Protein AF-A0A9E0EAC9-F1 (afdb_monomer_lite)

Structure (mmCIF, N/CA/C/O backbone):
data_AF-A0A9E0EAC9-F1
#
_entry.id   AF-A0A9E0EAC9-F1
#
loop_
_atom_site.group_PDB
_atom_site.id
_atom_site.type_symbol
_atom_site.label_atom_id
_atom_site.label_alt_id
_atom_site.label_comp_id
_atom_site.label_asym_id
_atom_site.label_entity_id
_atom_site.label_seq_id
_atom_site.pdbx_PDB_ins_code
_atom_site.Cartn_x
_atom_site.Cartn_y
_atom_site.Cartn_z
_atom_site.occupancy
_atom_site.B_iso_or_equiv
_atom_site.auth_seq_id
_atom_site.auth_comp_id
_atom_site.auth_asym_id
_atom_site.auth_atom_id
_atom_site.pdbx_PDB_model_num
ATOM 1 N N . MET A 1 1 ? 25.810 14.966 -40.348 1.00 66.88 1 MET A N 1
ATOM 2 C CA . MET A 1 1 ? 26.429 13.640 -40.137 1.00 66.88 1 MET A CA 1
ATOM 3 C C . MET A 1 1 ? 25.868 12.689 -41.187 1.00 66.88 1 MET A C 1
ATOM 5 O O . MET A 1 1 ? 24.714 12.304 -41.067 1.00 66.88 1 MET A O 1
ATOM 9 N N . THR A 1 2 ? 26.631 12.385 -42.243 1.00 82.94 2 THR A N 1
ATOM 10 C CA . THR A 1 2 ? 26.163 11.632 -43.428 1.00 82.94 2 THR A CA 1
ATOM 11 C C . THR A 1 2 ? 25.702 10.213 -43.086 1.00 82.94 2 THR A C 1
ATOM 13 O O . THR A 1 2 ? 24.599 9.832 -43.461 1.00 82.94 2 THR A O 1
ATOM 16 N N . PHE A 1 3 ? 26.477 9.491 -42.273 1.00 86.88 3 PHE A N 1
ATOM 17 C CA . PHE A 1 3 ? 26.151 8.138 -41.813 1.00 86.88 3 PHE A CA 1
ATOM 18 C C . PHE A 1 3 ? 24.837 8.072 -41.009 1.00 86.88 3 PHE A C 1
ATOM 20 O O . PHE A 1 3 ? 23.915 7.359 -41.386 1.00 86.88 3 PHE A O 1
ATOM 27 N N . VAL A 1 4 ? 24.689 8.893 -39.961 1.00 85.25 4 VAL A N 1
ATOM 28 C CA . VAL A 1 4 ? 23.472 8.922 -39.118 1.00 85.25 4 VAL A CA 1
ATOM 29 C C . VAL A 1 4 ? 22.217 9.286 -39.917 1.00 85.25 4 VAL A C 1
ATOM 31 O O . VAL A 1 4 ? 21.141 8.757 -39.655 1.00 85.25 4 VAL A O 1
ATOM 34 N N . ASN A 1 5 ? 22.338 10.170 -40.911 1.00 87.38 5 ASN A N 1
ATOM 35 C CA . ASN A 1 5 ? 21.212 10.522 -41.775 1.00 87.38 5 ASN A CA 1
ATOM 36 C C . ASN A 1 5 ? 20.795 9.352 -42.679 1.00 87.38 5 ASN A C 1
ATOM 38 O O . ASN A 1 5 ? 19.598 9.139 -42.848 1.00 87.38 5 ASN A O 1
ATOM 42 N N . LYS A 1 6 ? 21.757 8.585 -43.213 1.00 88.19 6 LYS A N 1
ATOM 43 C CA . LYS A 1 6 ? 21.485 7.363 -43.983 1.00 88.19 6 LYS A CA 1
ATOM 44 C C . LYS A 1 6 ? 20.800 6.306 -43.108 1.00 88.19 6 LYS A C 1
ATOM 46 O O . LYS A 1 6 ? 19.735 5.830 -43.479 1.00 88.19 6 LYS A O 1
ATOM 51 N N . VAL A 1 7 ? 21.314 6.041 -41.902 1.00 87.12 7 VAL A N 1
ATOM 52 C CA . VAL A 1 7 ? 20.694 5.096 -40.946 1.00 87.12 7 VAL A CA 1
ATOM 53 C C . VAL A 1 7 ? 19.252 5.494 -40.612 1.00 87.12 7 VAL A C 1
ATOM 55 O O . VAL A 1 7 ? 18.341 4.675 -40.710 1.00 87.12 7 VAL A O 1
ATOM 58 N N . ARG A 1 8 ? 19.015 6.772 -40.287 1.00 84.31 8 ARG A N 1
ATOM 59 C CA . ARG A 1 8 ? 17.667 7.282 -39.982 1.00 84.31 8 ARG A CA 1
ATOM 60 C C . ARG A 1 8 ? 16.711 7.198 -41.168 1.00 84.31 8 ARG A C 1
ATOM 62 O O . ARG A 1 8 ? 15.533 6.924 -40.966 1.00 84.31 8 ARG A O 1
ATOM 69 N N . PHE A 1 9 ? 17.195 7.446 -42.385 1.00 87.81 9 PHE A N 1
ATOM 70 C CA . PHE A 1 9 ? 16.384 7.320 -43.594 1.00 87.81 9 PHE A CA 1
ATOM 71 C C . PHE A 1 9 ? 15.947 5.868 -43.813 1.00 87.81 9 PHE A C 1
ATOM 73 O O . PHE A 1 9 ? 14.764 5.619 -44.021 1.00 87.81 9 PHE A O 1
ATOM 80 N N . LYS A 1 10 ? 16.865 4.910 -43.668 1.00 87.44 10 LYS A N 1
ATOM 81 C CA . LYS A 1 10 ? 16.566 3.479 -43.810 1.00 87.44 10 LYS A CA 1
ATOM 82 C C . LYS A 1 10 ? 15.574 2.983 -42.757 1.00 87.44 10 LYS A C 1
ATOM 84 O O . LYS A 1 10 ? 14.577 2.351 -43.089 1.00 87.44 10 LYS A O 1
ATOM 89 N N . MET A 1 11 ? 15.757 3.378 -41.499 1.00 83.56 11 MET A N 1
ATOM 90 C CA . MET A 1 11 ? 14.816 3.024 -40.428 1.00 83.56 11 MET A CA 1
ATOM 91 C C . MET A 1 11 ? 13.436 3.677 -40.594 1.00 83.56 11 MET A C 1
ATOM 93 O O . MET A 1 11 ? 12.415 3.032 -40.376 1.00 83.56 11 MET A O 1
ATOM 97 N N . GLY A 1 12 ? 13.387 4.964 -40.953 1.00 82.31 12 GLY A N 1
ATOM 98 C CA . GLY A 1 12 ? 12.140 5.735 -40.975 1.00 82.31 12 GLY A CA 1
ATOM 99 C C . GLY A 1 12 ? 11.349 5.662 -42.284 1.00 82.31 12 GLY A C 1
ATOM 100 O O . GLY A 1 12 ? 10.130 5.811 -42.259 1.00 82.31 12 GLY A O 1
ATOM 101 N N . VAL A 1 13 ? 12.025 5.473 -43.422 1.00 85.25 13 VAL A N 1
ATOM 102 C CA . VAL A 1 13 ? 11.416 5.483 -44.766 1.00 85.25 13 VAL A CA 1
ATOM 103 C C . VAL A 1 13 ? 11.392 4.088 -45.383 1.00 85.25 13 VAL A C 1
ATOM 105 O O . VAL A 1 13 ? 10.363 3.699 -45.931 1.00 85.25 13 VAL A O 1
ATOM 108 N N . GLU A 1 14 ? 12.490 3.334 -45.291 1.00 84.62 14 GLU A N 1
ATOM 109 C CA . GLU A 1 14 ? 12.579 1.972 -45.851 1.00 84.62 14 GLU A CA 1
ATOM 110 C C . GLU A 1 14 ? 12.001 0.918 -44.887 1.00 84.62 14 GLU A C 1
ATOM 112 O O . GLU A 1 14 ? 11.550 -0.140 -45.323 1.00 84.62 14 GLU A O 1
ATOM 117 N N . GLY A 1 15 ? 11.899 1.248 -43.593 1.00 80.31 15 GLY A N 1
ATOM 118 C CA . GLY A 1 15 ? 11.349 0.368 -42.559 1.00 80.31 15 GLY A CA 1
ATOM 119 C C . GLY A 1 15 ? 12.317 -0.735 -42.129 1.00 80.31 15 GLY A C 1
ATOM 120 O O . GLY A 1 15 ? 11.892 -1.738 -41.550 1.00 80.31 15 GLY A O 1
ATOM 121 N N . ASP A 1 16 ? 13.606 -0.566 -42.421 1.00 83.88 16 ASP A N 1
ATOM 122 C CA . ASP A 1 16 ? 14.627 -1.547 -42.091 1.00 83.88 16 ASP A CA 1
ATOM 123 C C . ASP A 1 16 ? 14.827 -1.665 -40.583 1.00 83.88 16 ASP A C 1
ATOM 125 O O . ASP A 1 16 ? 14.812 -0.685 -39.832 1.00 83.88 16 ASP A O 1
ATOM 129 N N . ASN A 1 17 ? 15.096 -2.891 -40.135 1.00 82.06 17 ASN A N 1
ATOM 130 C CA . ASN A 1 17 ? 15.556 -3.117 -38.773 1.00 82.06 17 ASN A CA 1
ATOM 131 C C . ASN A 1 17 ? 16.882 -2.369 -38.552 1.00 82.06 17 ASN A C 1
ATOM 133 O O . ASN A 1 17 ? 17.736 -2.363 -39.438 1.00 82.06 17 ASN A O 1
ATOM 137 N N . VAL A 1 18 ? 17.084 -1.803 -37.359 1.00 83.19 18 VAL A N 1
ATOM 138 C CA . VAL A 1 18 ? 18.270 -1.011 -36.990 1.00 83.19 18 VAL A CA 1
ATOM 139 C C . VAL A 1 18 ? 19.578 -1.677 -37.420 1.00 83.19 18 VAL A C 1
ATOM 141 O O . VAL A 1 18 ? 20.435 -1.041 -38.027 1.00 83.19 18 VAL A O 1
ATOM 144 N N . ARG A 1 19 ? 19.711 -2.993 -37.215 1.00 84.19 19 ARG A N 1
ATOM 145 C CA . ARG A 1 19 ? 20.914 -3.738 -37.618 1.00 84.19 19 ARG A CA 1
ATOM 146 C C . ARG A 1 19 ? 21.159 -3.703 -39.132 1.00 84.19 19 ARG A C 1
ATOM 148 O O . ARG A 1 19 ? 22.307 -3.607 -39.566 1.00 84.19 19 ARG A O 1
ATOM 155 N N . ILE A 1 20 ? 20.093 -3.806 -39.922 1.00 85.81 20 ILE A N 1
ATOM 156 C CA . ILE A 1 20 ? 20.132 -3.789 -41.390 1.00 85.81 20 ILE A CA 1
ATOM 157 C C . ILE A 1 20 ? 20.447 -2.368 -41.860 1.00 85.81 20 ILE A C 1
ATOM 159 O O . ILE A 1 20 ? 21.443 -2.169 -42.552 1.00 85.81 20 ILE A O 1
ATOM 163 N N . ALA A 1 21 ? 19.700 -1.381 -41.362 1.00 88.38 21 ALA A N 1
ATOM 164 C CA . ALA A 1 21 ? 19.887 0.033 -41.675 1.00 88.38 21 ALA A CA 1
ATOM 165 C C . ALA A 1 21 ? 21.322 0.521 -41.404 1.00 88.38 21 ALA A C 1
ATOM 167 O O . ALA A 1 21 ? 21.916 1.216 -42.227 1.00 88.38 21 ALA A O 1
ATOM 168 N N . VAL A 1 22 ? 21.899 0.130 -40.264 1.00 87.75 22 VAL A N 1
ATOM 169 C CA . VAL A 1 22 ? 23.271 0.476 -39.860 1.00 87.75 22 VAL A CA 1
ATOM 170 C C . VAL A 1 22 ? 24.304 -0.186 -40.766 1.00 87.75 22 VAL A C 1
ATOM 172 O O . VAL A 1 22 ? 25.235 0.474 -41.225 1.00 87.75 22 VAL A O 1
ATOM 175 N N . THR A 1 23 ? 24.121 -1.472 -41.071 1.00 88.50 23 THR A N 1
ATOM 176 C CA . THR A 1 23 ? 25.058 -2.234 -41.909 1.00 88.50 23 THR A CA 1
ATOM 177 C C . THR A 1 23 ? 25.071 -1.724 -43.349 1.00 88.50 23 THR A C 1
ATOM 179 O O . THR A 1 23 ? 26.141 -1.598 -43.944 1.00 88.50 23 THR A O 1
ATOM 182 N N . GLU A 1 24 ? 23.905 -1.415 -43.914 1.00 89.94 24 GLU A N 1
ATOM 183 C CA . GLU A 1 24 ? 23.800 -0.880 -45.272 1.00 89.94 24 GLU A CA 1
ATOM 184 C C . GLU A 1 24 ? 24.339 0.543 -45.370 1.00 89.94 24 GLU A C 1
ATOM 186 O O . GLU A 1 24 ? 25.149 0.823 -46.249 1.00 89.94 24 GLU A O 1
ATOM 191 N N . ALA A 1 25 ? 23.977 1.419 -44.428 1.00 91.12 25 ALA A N 1
ATOM 192 C CA . ALA A 1 25 ? 24.516 2.775 -44.386 1.00 91.12 25 ALA A CA 1
ATOM 193 C C . ALA A 1 25 ? 26.046 2.788 -44.227 1.00 91.12 25 ALA A C 1
ATOM 195 O O . ALA A 1 25 ? 26.708 3.662 -44.782 1.00 91.12 25 ALA A O 1
ATOM 196 N N . MET A 1 26 ? 26.616 1.822 -43.498 1.00 89.50 26 MET A N 1
ATOM 197 C CA . MET A 1 26 ? 28.066 1.633 -43.404 1.00 89.50 26 MET A CA 1
ATOM 198 C C . MET A 1 26 ? 28.687 1.228 -44.738 1.00 89.50 26 MET A C 1
ATOM 200 O O . MET A 1 26 ? 29.679 1.831 -45.135 1.00 89.50 26 MET A O 1
ATOM 204 N N . ASN A 1 27 ? 28.116 0.237 -45.431 1.00 90.25 27 ASN A N 1
ATOM 205 C CA . ASN A 1 27 ? 28.622 -0.196 -46.736 1.00 90.25 27 ASN A CA 1
ATOM 206 C C . ASN A 1 27 ? 28.566 0.957 -47.752 1.00 90.25 27 ASN A C 1
ATOM 208 O O . ASN A 1 27 ? 29.559 1.221 -48.416 1.00 90.25 27 ASN A O 1
ATOM 212 N N . GLU A 1 28 ? 27.459 1.705 -47.796 1.00 90.62 28 GLU A N 1
ATOM 213 C CA . GLU A 1 28 ? 27.342 2.888 -48.655 1.00 90.62 28 GLU A CA 1
ATOM 214 C C . GLU A 1 28 ? 28.373 3.967 -48.309 1.00 90.62 28 GLU A C 1
ATOM 216 O O . GLU A 1 28 ? 28.923 4.600 -49.202 1.00 90.62 28 GLU A O 1
ATOM 221 N N . CYS A 1 29 ? 28.652 4.200 -47.023 1.00 91.06 29 CYS A N 1
ATOM 222 C CA . CYS A 1 29 ? 29.686 5.154 -46.627 1.00 91.06 29 CYS A CA 1
ATOM 223 C C . CYS A 1 29 ? 31.088 4.691 -47.037 1.00 91.06 29 CYS A C 1
ATOM 225 O O . CYS A 1 29 ? 31.884 5.528 -47.449 1.00 91.06 29 CYS A O 1
ATOM 227 N N . ILE A 1 30 ? 31.381 3.390 -46.971 1.00 89.12 30 ILE A N 1
ATOM 228 C CA . ILE A 1 30 ? 32.651 2.835 -47.455 1.00 89.12 30 ILE A CA 1
ATOM 229 C C . ILE A 1 30 ? 32.760 3.002 -48.978 1.00 89.12 30 ILE A C 1
ATOM 231 O O . ILE A 1 30 ? 33.784 3.474 -49.467 1.00 89.12 30 ILE A O 1
ATOM 235 N N . ASP A 1 31 ? 31.689 2.694 -49.714 1.00 91.00 31 ASP A N 1
ATOM 236 C CA . ASP A 1 31 ? 31.633 2.834 -51.174 1.00 91.00 31 ASP A CA 1
ATOM 237 C C . ASP A 1 31 ? 31.749 4.305 -51.630 1.00 91.00 31 ASP A C 1
ATOM 239 O O . ASP A 1 31 ? 32.284 4.591 -52.702 1.00 91.00 31 ASP A O 1
ATOM 243 N N . GLU A 1 32 ? 31.275 5.249 -50.810 1.00 91.44 32 GLU A N 1
ATOM 244 C CA . GLU A 1 32 ? 31.378 6.700 -51.026 1.00 91.44 32 GLU A CA 1
ATOM 245 C C . GLU A 1 32 ? 32.713 7.311 -50.538 1.00 91.44 32 GLU A C 1
ATOM 247 O O . GLU A 1 32 ? 32.870 8.533 -50.589 1.00 91.44 32 GLU A O 1
ATOM 252 N N . ASP A 1 33 ? 33.674 6.496 -50.085 1.00 88.69 33 ASP A N 1
ATOM 253 C CA . ASP A 1 33 ? 34.976 6.922 -49.537 1.00 88.69 33 ASP A CA 1
ATOM 254 C C . ASP A 1 33 ? 34.855 7.801 -48.266 1.00 88.69 33 ASP A C 1
ATOM 256 O O . ASP A 1 33 ? 35.624 8.732 -48.015 1.00 88.69 33 ASP A O 1
ATOM 260 N N . ILE A 1 34 ? 33.850 7.517 -47.428 1.00 87.00 34 ILE A N 1
ATOM 261 C CA . ILE A 1 34 ? 33.547 8.231 -46.181 1.00 87.00 34 ILE A CA 1
ATOM 262 C C . ILE A 1 34 ? 33.888 7.346 -44.979 1.00 87.00 34 ILE A C 1
ATOM 264 O O . ILE A 1 34 ? 33.192 6.374 -44.692 1.00 87.00 34 ILE A O 1
ATOM 268 N N . LEU A 1 35 ? 34.896 7.753 -44.196 1.00 85.00 35 LEU A N 1
ATOM 269 C CA . LEU A 1 35 ? 35.297 7.082 -42.944 1.00 85.00 35 LEU A CA 1
ATOM 270 C C . LEU A 1 35 ? 35.637 5.586 -43.128 1.00 85.00 35 LEU A C 1
ATOM 272 O O . LEU A 1 35 ? 35.412 4.788 -42.218 1.00 85.00 35 LEU A O 1
ATOM 276 N N . VAL A 1 36 ? 36.201 5.224 -44.285 1.00 86.81 36 VAL A N 1
ATOM 277 C CA . VAL A 1 36 ? 36.540 3.841 -44.670 1.00 86.81 36 VAL A CA 1
ATOM 278 C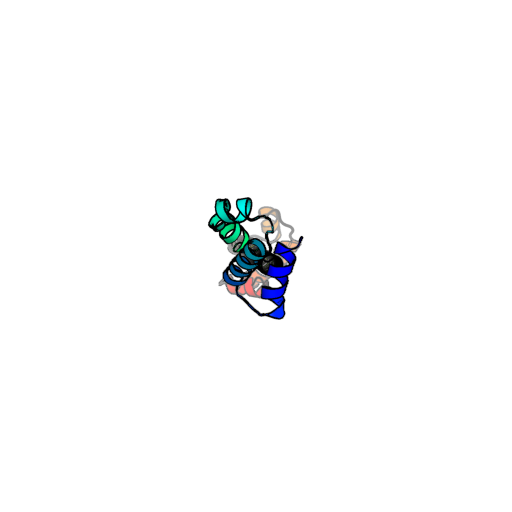 C . VAL A 1 36 ? 37.362 3.139 -43.586 1.00 86.81 36 VAL A C 1
ATOM 280 O O . VAL A 1 36 ? 36.896 2.158 -43.010 1.00 86.81 36 VAL A O 1
ATOM 283 N N . ASP A 1 37 ? 38.515 3.706 -43.215 1.00 88.38 37 ASP A N 1
ATOM 284 C CA . ASP A 1 37 ? 39.419 3.120 -42.212 1.00 88.38 37 ASP A CA 1
ATOM 285 C C . ASP A 1 37 ? 38.733 2.876 -40.855 1.00 88.38 37 ASP A C 1
ATOM 287 O O . ASP A 1 37 ? 39.025 1.903 -40.159 1.00 88.38 37 ASP A O 1
ATOM 291 N N . PHE A 1 38 ? 37.803 3.757 -40.471 1.00 87.50 38 PHE A N 1
ATOM 292 C CA . PHE A 1 38 ? 37.067 3.652 -39.212 1.00 87.50 38 PHE A CA 1
ATOM 293 C C . PHE A 1 38 ? 36.046 2.513 -39.261 1.00 87.50 38 PHE A C 1
ATOM 295 O O . PHE A 1 38 ? 35.991 1.698 -38.341 1.00 87.50 38 PHE A O 1
ATOM 302 N N . PHE A 1 39 ? 35.254 2.423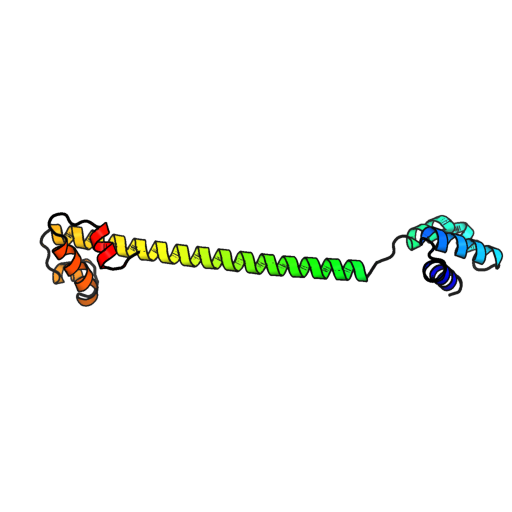 -40.332 1.00 87.06 39 PHE A N 1
ATOM 303 C CA . PHE A 1 39 ? 34.234 1.382 -40.455 1.00 87.06 39 PHE A CA 1
ATOM 304 C C . PHE A 1 39 ? 34.822 -0.004 -40.717 1.00 87.06 39 PHE A C 1
ATOM 306 O O . PHE A 1 39 ? 34.242 -0.988 -40.266 1.00 87.06 39 PHE A O 1
ATOM 313 N N . GLU A 1 40 ? 35.970 -0.101 -41.387 1.00 85.75 40 GLU A N 1
ATOM 314 C CA . GLU A 1 40 ? 36.669 -1.376 -41.563 1.00 85.75 40 GLU A CA 1
ATOM 315 C C . GLU A 1 40 ? 37.207 -1.930 -40.237 1.00 85.75 40 GLU A C 1
ATOM 317 O O . GLU A 1 40 ? 37.138 -3.137 -40.004 1.00 85.75 40 GLU A O 1
ATOM 322 N N . GLN A 1 41 ? 37.693 -1.060 -39.346 1.00 88.06 41 GLN A N 1
ATOM 323 C CA . GLN A 1 41 ? 38.252 -1.462 -38.051 1.00 88.06 41 GLN A CA 1
ATOM 324 C C . GLN A 1 41 ? 37.183 -1.665 -36.967 1.00 88.06 41 GLN A C 1
ATOM 326 O O . GLN A 1 41 ? 37.309 -2.578 -36.155 1.00 88.06 41 GLN A O 1
ATOM 331 N N . HIS A 1 42 ? 36.122 -0.852 -36.964 1.00 86.56 42 HIS A N 1
ATOM 332 C CA . HIS A 1 42 ? 35.113 -0.808 -35.893 1.00 86.56 42 HIS A CA 1
ATOM 333 C C . HIS A 1 42 ? 33.730 -1.319 -36.324 1.00 86.56 42 HIS A C 1
ATOM 335 O O . HIS A 1 42 ? 32.711 -0.966 -35.730 1.00 86.56 42 HIS A O 1
ATOM 341 N N . ARG A 1 43 ? 33.669 -2.170 -37.356 1.00 83.31 43 ARG A N 1
ATOM 342 C CA . ARG A 1 43 ? 32.416 -2.665 -37.950 1.00 83.31 43 ARG A CA 1
ATOM 343 C C . ARG A 1 43 ? 31.440 -3.251 -36.929 1.00 83.31 43 ARG A C 1
ATOM 345 O O . ARG A 1 43 ? 30.258 -2.919 -36.941 1.00 83.31 43 ARG A O 1
ATOM 352 N N . GLU A 1 44 ? 31.924 -4.161 -36.090 1.00 81.69 44 GLU A N 1
ATOM 353 C CA . GLU A 1 44 ? 31.081 -4.878 -35.128 1.00 81.69 44 GLU A CA 1
ATOM 354 C C . GLU A 1 44 ? 30.634 -3.971 -33.980 1.00 81.69 44 GLU A C 1
ATOM 356 O O . GLU A 1 44 ? 29.459 -3.983 -33.624 1.00 81.69 44 GLU A O 1
ATOM 361 N N . GLU A 1 45 ? 31.540 -3.130 -33.479 1.00 82.12 45 GLU A N 1
ATOM 362 C CA . GLU A 1 45 ? 31.279 -2.181 -32.395 1.00 82.12 45 GLU A CA 1
ATOM 363 C C . GLU A 1 45 ? 30.209 -1.161 -32.794 1.00 82.12 45 GLU A C 1
ATOM 365 O O . GLU A 1 45 ? 29.263 -0.943 -32.044 1.00 82.12 45 GLU A O 1
ATOM 370 N N . VAL A 1 46 ? 30.295 -0.594 -34.006 1.00 82.38 46 VAL A N 1
ATOM 371 C CA . VAL A 1 46 ? 29.295 0.357 -34.521 1.00 82.38 46 VAL A CA 1
ATOM 372 C C . VAL A 1 46 ? 27.917 -0.297 -34.621 1.00 82.38 46 VAL A C 1
ATOM 374 O O . VAL A 1 46 ? 26.924 0.316 -34.234 1.00 82.38 46 VAL A O 1
ATOM 377 N N . VAL A 1 47 ? 27.830 -1.540 -35.101 1.00 82.06 47 VAL A N 1
ATOM 378 C CA . VAL A 1 47 ? 26.553 -2.268 -35.168 1.00 82.06 47 VAL A CA 1
ATOM 379 C C . VAL A 1 47 ? 26.018 -2.561 -33.768 1.00 82.06 47 VAL A C 1
ATOM 381 O O . VAL A 1 47 ? 24.826 -2.389 -33.538 1.00 82.06 47 VAL A O 1
ATOM 384 N N . GLU A 1 48 ? 26.875 -2.973 -32.835 1.00 79.44 48 GLU A N 1
ATOM 385 C CA . GLU A 1 48 ? 26.489 -3.289 -31.460 1.00 79.44 48 GLU A CA 1
ATOM 386 C C . GLU A 1 48 ? 25.980 -2.059 -30.700 1.00 79.44 48 GLU A C 1
ATOM 388 O O . GLU A 1 48 ? 24.908 -2.108 -30.105 1.00 79.44 48 GLU A O 1
ATOM 393 N N . VAL A 1 49 ? 26.676 -0.923 -30.756 1.00 76.50 49 VAL A N 1
ATOM 394 C CA . VAL A 1 49 ? 26.196 0.292 -30.075 1.00 76.50 49 VAL A CA 1
ATOM 395 C C . VAL A 1 49 ? 24.928 0.854 -30.710 1.00 76.50 49 VAL A C 1
ATOM 397 O O . VAL A 1 49 ? 24.161 1.528 -30.033 1.00 76.50 49 VAL A O 1
ATOM 400 N N . SER A 1 50 ? 24.693 0.569 -31.995 1.00 72.00 50 SER A N 1
ATOM 401 C CA . SER A 1 50 ? 23.512 1.060 -32.708 1.00 72.00 50 SER A CA 1
ATOM 402 C C . SER A 1 50 ? 22.264 0.214 -32.461 1.00 72.00 50 SER A C 1
ATOM 404 O O . SER A 1 50 ? 21.173 0.711 -32.678 1.00 72.00 50 SER A O 1
ATOM 406 N N . ILE A 1 51 ? 22.382 -1.053 -32.041 1.00 71.56 51 ILE A N 1
ATOM 407 C CA . ILE A 1 51 ? 21.206 -1.902 -31.749 1.00 71.56 51 ILE A CA 1
ATOM 408 C C . ILE A 1 51 ? 20.609 -1.651 -30.361 1.00 71.56 51 ILE A C 1
ATOM 410 O O . ILE A 1 51 ? 19.457 -2.013 -30.127 1.00 71.56 51 ILE A O 1
ATOM 414 N N . TYR A 1 52 ? 21.372 -1.056 -29.443 1.00 66.25 52 TYR A N 1
ATOM 415 C CA . TYR A 1 52 ? 20.881 -0.658 -28.126 1.00 66.25 52 TYR A CA 1
ATOM 416 C C . TYR A 1 52 ? 20.315 0.761 -28.195 1.00 66.25 52 TYR A C 1
ATOM 418 O O . TYR A 1 52 ? 20.902 1.707 -27.673 1.00 66.25 52 TYR A O 1
ATOM 426 N N . ASP A 1 53 ? 19.167 0.909 -28.851 1.00 63.41 53 ASP A N 1
ATOM 427 C CA . ASP A 1 53 ? 18.425 2.163 -28.806 1.00 63.41 53 ASP A CA 1
ATOM 428 C C . ASP A 1 53 ? 17.743 2.317 -27.440 1.00 63.41 53 ASP A C 1
ATOM 430 O O . ASP A 1 53 ? 17.042 1.429 -26.950 1.00 63.41 53 ASP A O 1
ATOM 434 N N . TYR A 1 54 ? 17.955 3.473 -26.814 1.00 62.81 54 TYR A N 1
ATOM 435 C CA . TYR A 1 54 ? 17.146 3.922 -25.689 1.00 62.81 54 TYR A CA 1
ATOM 436 C C . TYR A 1 54 ? 15.783 4.361 -26.234 1.00 62.81 54 TYR A C 1
ATOM 438 O O . TYR A 1 54 ? 15.653 5.461 -26.778 1.00 62.81 54 TYR A O 1
ATOM 446 N N . ASP A 1 55 ? 14.772 3.501 -26.108 1.00 72.50 55 ASP A N 1
ATOM 447 C CA . ASP A 1 55 ? 13.387 3.863 -26.403 1.00 72.50 55 ASP A CA 1
ATOM 448 C C . ASP A 1 55 ? 12.830 4.709 -25.247 1.00 72.50 55 ASP A C 1
ATOM 450 O O . ASP A 1 55 ? 12.343 4.212 -24.228 1.00 72.50 55 ASP A O 1
ATOM 454 N N . GLU A 1 56 ? 12.954 6.030 -25.393 1.00 72.88 56 GLU A N 1
ATOM 455 C CA . GLU A 1 56 ? 12.470 6.987 -24.399 1.00 72.88 56 GLU A CA 1
ATOM 456 C C . GLU A 1 56 ? 10.958 6.850 -24.151 1.00 72.88 56 GLU A C 1
ATOM 458 O O . GLU A 1 56 ? 10.506 7.070 -23.023 1.00 72.88 56 GLU A O 1
ATOM 463 N N . GLU A 1 57 ? 10.166 6.488 -25.168 1.00 75.50 57 GLU A N 1
ATOM 464 C CA . GLU A 1 57 ? 8.719 6.323 -25.011 1.00 75.50 57 GLU A CA 1
ATOM 465 C C . GLU A 1 57 ? 8.390 5.080 -24.190 1.00 75.50 57 GLU A C 1
ATOM 467 O O . GLU A 1 57 ? 7.547 5.152 -23.292 1.00 75.50 57 GLU A O 1
ATOM 472 N N . GLU A 1 58 ? 9.079 3.965 -24.439 1.00 78.19 58 GLU A N 1
ATOM 473 C CA . GLU A 1 58 ? 8.926 2.751 -23.642 1.00 78.19 58 GLU A CA 1
ATOM 474 C C . GLU A 1 58 ? 9.332 2.986 -22.184 1.00 78.19 58 GLU A C 1
ATOM 476 O O . GLU A 1 58 ? 8.564 2.661 -21.276 1.00 78.19 58 GLU A O 1
ATOM 481 N N . VAL A 1 59 ? 10.478 3.629 -21.944 1.00 80.81 59 VAL A N 1
ATOM 482 C CA . VAL A 1 59 ? 10.932 3.954 -20.583 1.00 80.81 59 VAL A CA 1
ATOM 483 C C . VAL A 1 59 ? 9.938 4.877 -19.877 1.00 80.81 59 VAL A C 1
ATOM 485 O O . VAL A 1 59 ? 9.595 4.649 -18.716 1.00 80.81 59 VAL A O 1
ATOM 488 N N . ARG A 1 60 ? 9.417 5.897 -20.570 1.00 80.94 60 ARG A N 1
ATOM 489 C CA . ARG A 1 60 ? 8.406 6.804 -20.007 1.00 80.94 60 ARG A CA 1
ATOM 490 C C . ARG A 1 60 ? 7.099 6.075 -19.695 1.00 80.94 60 ARG A C 1
ATOM 492 O O . ARG A 1 60 ? 6.483 6.371 -18.672 1.00 80.94 60 ARG A O 1
ATOM 499 N N . ARG A 1 61 ? 6.675 5.141 -20.553 1.00 88.62 61 ARG A N 1
ATOM 500 C CA . ARG A 1 61 ? 5.472 4.326 -20.339 1.00 88.62 61 ARG A CA 1
ATOM 501 C C . ARG A 1 61 ? 5.627 3.442 -19.107 1.00 88.62 61 ARG A C 1
ATOM 503 O O . ARG A 1 61 ? 4.769 3.497 -18.233 1.00 88.62 61 ARG A O 1
ATOM 510 N N . VAL A 1 62 ? 6.725 2.691 -19.017 1.00 87.94 62 VAL A N 1
ATOM 511 C CA . VAL A 1 62 ? 7.011 1.811 -17.872 1.00 87.94 62 VAL A CA 1
ATOM 512 C C . VAL A 1 62 ? 7.049 2.617 -16.577 1.00 87.94 62 VAL A C 1
ATOM 514 O O . VAL A 1 62 ? 6.371 2.262 -15.620 1.00 87.94 62 VAL A O 1
ATOM 517 N N . LEU A 1 63 ? 7.740 3.761 -16.568 1.00 88.19 63 LEU A N 1
ATOM 518 C CA . LEU A 1 63 ? 7.820 4.614 -15.382 1.00 88.19 63 LEU A CA 1
ATOM 519 C C . LEU A 1 63 ? 6.443 5.149 -14.946 1.00 88.19 63 LEU A C 1
ATOM 521 O O . LEU A 1 63 ? 6.156 5.241 -13.753 1.00 88.19 63 LEU A O 1
ATOM 525 N N . ALA A 1 64 ? 5.577 5.503 -15.901 1.00 90.12 64 ALA A N 1
ATOM 526 C CA . ALA A 1 64 ? 4.219 5.953 -15.604 1.00 90.12 64 ALA A CA 1
ATOM 527 C C . ALA A 1 64 ? 3.335 4.821 -15.052 1.00 90.12 64 ALA A C 1
ATOM 529 O O . ALA A 1 64 ? 2.553 5.051 -14.127 1.00 90.12 64 ALA A O 1
ATOM 530 N N . GLU A 1 65 ? 3.462 3.611 -15.600 1.00 89.50 65 GLU A N 1
ATOM 531 C CA . GLU A 1 65 ? 2.754 2.419 -15.124 1.00 89.50 65 GLU A CA 1
ATOM 532 C C . GLU A 1 65 ? 3.196 2.028 -13.709 1.00 89.50 65 GLU A C 1
ATOM 534 O O . GLU A 1 65 ? 2.345 1.826 -12.841 1.00 89.50 65 GLU A O 1
ATOM 539 N N . GLU A 1 66 ? 4.505 1.999 -13.448 1.00 88.38 66 GLU A N 1
ATOM 540 C CA . GLU A 1 66 ? 5.065 1.717 -12.123 1.00 88.38 66 GLU A CA 1
ATOM 541 C C . GLU A 1 66 ? 4.588 2.736 -11.085 1.00 88.38 66 GLU A C 1
ATOM 543 O O . GLU A 1 66 ? 4.098 2.350 -10.023 1.00 88.38 66 GLU A O 1
ATOM 548 N N . TYR A 1 67 ? 4.634 4.032 -11.413 1.00 87.56 67 TYR A N 1
ATOM 549 C CA . TYR A 1 67 ? 4.145 5.082 -10.519 1.00 87.56 67 TYR A CA 1
ATOM 550 C C . TYR A 1 67 ? 2.649 4.925 -10.210 1.00 87.56 67 TYR A C 1
ATOM 552 O O . TYR A 1 67 ? 2.224 5.041 -9.059 1.00 87.56 67 TYR A O 1
ATOM 560 N N . ALA A 1 68 ? 1.829 4.622 -11.221 1.00 89.00 68 ALA A N 1
ATOM 561 C CA . ALA A 1 68 ? 0.401 4.388 -11.023 1.00 89.00 68 ALA A CA 1
ATOM 562 C C . ALA A 1 68 ? 0.140 3.165 -10.128 1.00 89.00 68 ALA A C 1
ATOM 564 O O . ALA A 1 68 ? -0.748 3.197 -9.271 1.00 89.00 68 ALA A O 1
ATOM 565 N N . GLN A 1 69 ? 0.921 2.098 -10.304 1.00 87.00 69 GLN A N 1
ATOM 566 C CA . GLN A 1 69 ? 0.826 0.891 -9.494 1.00 87.00 69 GLN A CA 1
ATOM 567 C C . GLN A 1 69 ? 1.247 1.143 -8.042 1.00 87.00 69 GLN A C 1
ATOM 569 O O . GLN A 1 69 ? 0.555 0.693 -7.128 1.00 87.00 69 GLN A O 1
ATOM 574 N N . GLU A 1 70 ? 2.326 1.892 -7.818 1.00 87.94 70 GLU A N 1
ATOM 575 C CA . GLU A 1 70 ? 2.798 2.265 -6.482 1.00 87.94 70 GLU A CA 1
ATOM 576 C C . GLU A 1 70 ? 1.754 3.111 -5.741 1.00 87.94 70 GLU A C 1
ATOM 578 O O . GLU A 1 70 ? 1.398 2.808 -4.602 1.00 87.94 70 GLU A O 1
ATOM 583 N N . VAL A 1 71 ? 1.172 4.111 -6.412 1.00 87.88 71 VAL A N 1
ATOM 584 C CA . VAL A 1 71 ? 0.099 4.944 -5.846 1.00 87.88 71 VAL A CA 1
ATOM 585 C C . VAL A 1 71 ? -1.132 4.099 -5.502 1.00 87.88 71 VAL A C 1
ATOM 587 O O . VAL A 1 71 ? -1.709 4.251 -4.423 1.00 87.88 71 VAL A O 1
ATOM 590 N N . ALA A 1 72 ? -1.528 3.172 -6.379 1.00 85.44 72 ALA A N 1
ATOM 591 C CA . ALA A 1 72 ? -2.647 2.269 -6.118 1.00 85.44 72 ALA A CA 1
ATOM 592 C C . ALA A 1 72 ? -2.380 1.338 -4.922 1.00 85.44 72 ALA A C 1
ATOM 594 O O . ALA A 1 72 ? -3.267 1.141 -4.088 1.00 85.44 72 ALA A O 1
ATOM 595 N N . GLN A 1 73 ? -1.165 0.794 -4.807 1.00 84.75 73 GLN A N 1
ATOM 596 C CA . GLN A 1 73 ? -0.762 -0.036 -3.671 1.00 84.75 73 GLN A CA 1
ATOM 597 C C . GLN A 1 73 ? -0.723 0.760 -2.364 1.00 84.75 73 GLN A C 1
ATOM 599 O O . GLN A 1 73 ? -1.241 0.279 -1.357 1.00 84.75 73 GLN A O 1
ATOM 604 N N . GLY A 1 74 ? -0.182 1.981 -2.384 1.00 85.69 74 GLY A N 1
ATOM 605 C CA . GLY A 1 74 ? -0.144 2.866 -1.221 1.00 85.69 74 GLY A CA 1
ATOM 606 C C . GLY A 1 74 ? -1.543 3.206 -0.706 1.00 85.69 74 GLY A C 1
ATOM 607 O O . GLY A 1 74 ? -1.820 3.050 0.482 1.00 85.69 74 GLY A O 1
ATOM 608 N N . MET A 1 75 ? -2.469 3.565 -1.602 1.00 83.81 75 MET A N 1
ATOM 609 C CA . MET A 1 75 ? -3.867 3.814 -1.225 1.00 83.81 75 MET A CA 1
ATOM 610 C C . MET A 1 75 ? -4.553 2.556 -0.678 1.00 83.81 75 MET A C 1
ATOM 612 O O . MET A 1 75 ? -5.293 2.634 0.303 1.00 83.81 75 MET A O 1
ATOM 616 N N . ALA A 1 76 ? -4.314 1.389 -1.284 1.00 80.75 76 ALA A N 1
ATOM 617 C CA . ALA A 1 76 ? -4.884 0.134 -0.801 1.00 80.75 76 ALA A CA 1
ATOM 618 C C . ALA A 1 76 ? -4.379 -0.217 0.609 1.00 80.75 76 ALA A C 1
ATOM 620 O O . ALA A 1 76 ? -5.178 -0.603 1.463 1.00 80.75 76 ALA A O 1
ATOM 621 N N . GLN A 1 77 ? -3.080 -0.042 0.872 1.00 81.75 77 GLN A N 1
ATOM 622 C CA . GLN A 1 77 ? -2.501 -0.237 2.202 1.00 81.75 77 GLN A CA 1
ATOM 623 C C . GLN A 1 77 ? -3.088 0.737 3.225 1.00 81.75 77 GLN A C 1
ATOM 625 O O . GLN A 1 77 ? -3.491 0.297 4.299 1.00 81.75 77 GLN A O 1
ATOM 630 N N . GLU A 1 78 ? -3.220 2.021 2.885 1.00 84.06 78 GLU A N 1
ATOM 631 C CA . GLU A 1 78 ? -3.777 3.026 3.797 1.00 84.06 78 GLU A CA 1
ATOM 632 C C . GLU A 1 78 ? -5.232 2.709 4.185 1.00 84.06 78 GLU A C 1
ATOM 634 O O . GLU A 1 78 ? -5.614 2.837 5.349 1.00 84.06 78 GLU A O 1
ATOM 639 N N . ILE A 1 79 ? -6.052 2.254 3.230 1.00 84.81 79 ILE A N 1
ATOM 640 C CA . ILE A 1 79 ? -7.440 1.847 3.497 1.00 84.81 79 ILE A CA 1
ATOM 641 C C . ILE A 1 79 ? -7.477 0.641 4.439 1.00 84.81 79 ILE A C 1
ATOM 643 O O . ILE A 1 79 ? -8.264 0.625 5.387 1.00 84.81 79 ILE A O 1
ATOM 647 N N . VAL A 1 80 ? -6.628 -0.362 4.197 1.00 84.88 80 VAL A N 1
ATOM 648 C CA . VAL A 1 80 ? -6.548 -1.558 5.047 1.00 84.88 80 VAL A CA 1
ATOM 649 C C . VAL A 1 80 ? -6.081 -1.195 6.455 1.00 84.88 80 VAL A C 1
ATOM 651 O O . VAL A 1 80 ? -6.667 -1.666 7.428 1.00 84.88 80 VAL A O 1
ATOM 654 N N . GLU A 1 81 ? -5.074 -0.332 6.584 1.00 83.75 81 GLU A N 1
ATOM 655 C CA . GLU A 1 81 ? -4.552 0.107 7.878 1.00 83.75 81 GLU A CA 1
ATOM 656 C C . GLU A 1 81 ? -5.590 0.914 8.666 1.00 83.75 81 GLU A C 1
ATOM 658 O O . GLU A 1 81 ? -5.817 0.636 9.845 1.00 83.75 81 GLU A O 1
ATOM 663 N N . LYS A 1 82 ? -6.288 1.855 8.015 1.00 82.31 82 LYS A N 1
ATOM 664 C CA . LYS A 1 82 ? -7.390 2.602 8.641 1.00 82.31 82 LYS A CA 1
ATOM 665 C C . LYS A 1 82 ? -8.505 1.674 9.107 1.00 82.31 82 LYS A C 1
ATOM 667 O O . LYS A 1 82 ? -8.921 1.769 10.258 1.00 82.31 82 LYS A O 1
ATOM 672 N N . ALA A 1 83 ? -8.939 0.740 8.263 1.00 82.44 83 ALA A N 1
ATOM 673 C CA . ALA A 1 83 ? -9.974 -0.222 8.628 1.00 82.44 83 ALA A CA 1
ATOM 674 C C . ALA A 1 83 ? -9.541 -1.122 9.799 1.00 82.44 83 ALA A C 1
ATOM 676 O O . ALA A 1 83 ? -10.329 -1.370 10.711 1.00 82.44 83 ALA A O 1
ATOM 677 N N . ALA A 1 84 ? -8.286 -1.580 9.811 1.00 82.81 84 ALA A N 1
ATOM 678 C CA . ALA A 1 84 ? -7.741 -2.380 10.903 1.00 82.81 84 ALA A CA 1
ATOM 679 C C . ALA A 1 84 ? -7.662 -1.582 12.213 1.00 82.81 84 ALA A C 1
ATOM 681 O O . ALA A 1 84 ? -8.015 -2.102 13.273 1.00 82.81 84 ALA A O 1
ATOM 682 N N . LYS A 1 85 ? -7.245 -0.314 12.145 1.00 81.94 85 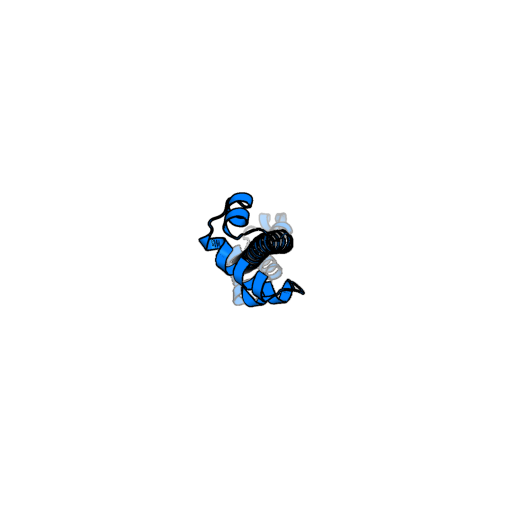LYS A N 1
ATOM 683 C CA . LYS A 1 85 ? -7.171 0.568 13.309 1.00 81.94 85 LYS A CA 1
ATOM 684 C C . LYS A 1 85 ? -8.556 0.861 13.882 1.00 81.94 85 LYS A C 1
ATOM 686 O O . LYS A 1 85 ? -8.757 0.666 15.075 1.00 81.94 85 LYS A O 1
ATOM 691 N N . GLU A 1 86 ? -9.522 1.228 13.042 1.00 80.31 86 GLU A N 1
ATOM 692 C CA . GLU A 1 86 ? -10.908 1.452 13.472 1.00 80.31 86 GLU A CA 1
ATOM 693 C C . GLU A 1 86 ? -11.535 0.189 14.077 1.00 80.31 86 GLU A C 1
ATOM 695 O O . GLU A 1 86 ? -12.220 0.264 15.096 1.00 80.31 86 GLU A O 1
ATOM 700 N N . ALA A 1 87 ? -11.290 -0.984 13.483 1.00 76.94 87 ALA A N 1
ATOM 701 C CA . ALA A 1 87 ? -11.761 -2.253 14.033 1.00 76.94 87 ALA A CA 1
ATOM 702 C C . ALA A 1 87 ? -11.121 -2.555 15.398 1.00 76.94 87 ALA A C 1
ATOM 704 O O . ALA A 1 87 ? -11.809 -3.000 16.315 1.00 76.94 87 ALA A O 1
ATOM 705 N N . SER A 1 88 ? -9.824 -2.276 15.555 1.00 79.81 88 SER A N 1
ATOM 706 C CA . SER A 1 88 ? -9.119 -2.455 16.826 1.00 79.81 88 SER A CA 1
ATOM 707 C C . SER A 1 88 ? -9.619 -1.497 17.908 1.00 79.81 88 SER A C 1
ATOM 709 O O . SER A 1 88 ? -9.782 -1.913 19.053 1.00 79.81 88 SER A O 1
ATOM 711 N N . GLU A 1 89 ? -9.856 -0.229 17.573 1.00 79.62 89 GLU A N 1
ATOM 712 C CA . GLU A 1 89 ? -10.371 0.773 18.513 1.00 79.62 89 GLU A CA 1
ATOM 713 C C . GLU A 1 89 ? -11.790 0.419 18.977 1.00 79.62 89 GLU A C 1
ATOM 715 O O . GLU A 1 89 ? -12.071 0.462 20.176 1.00 79.62 89 GLU A O 1
ATOM 720 N N . LYS A 1 90 ? -12.659 -0.023 18.056 1.00 76.88 90 LYS A N 1
ATOM 721 C CA . LYS A 1 90 ? -14.004 -0.514 18.396 1.00 76.88 90 LYS A CA 1
ATOM 722 C C . LYS A 1 90 ? -13.953 -1.734 19.311 1.00 76.88 90 LYS A C 1
ATOM 724 O O . LYS A 1 90 ? -14.570 -1.716 20.372 1.00 76.88 90 LYS A O 1
ATOM 729 N N . ALA A 1 91 ? -13.143 -2.737 18.969 1.00 77.00 91 ALA A N 1
ATOM 730 C CA . ALA A 1 91 ? -12.999 -3.942 19.783 1.00 77.00 91 ALA A CA 1
ATOM 731 C C . ALA A 1 91 ? -12.472 -3.639 21.199 1.00 77.00 91 ALA A C 1
ATOM 733 O O . ALA A 1 91 ? -12.890 -4.273 22.171 1.00 77.00 91 ALA A O 1
ATOM 734 N N . PHE A 1 92 ? -11.570 -2.660 21.334 1.00 75.25 92 PHE A N 1
ATOM 735 C CA . PHE A 1 92 ? -11.071 -2.229 22.638 1.00 75.25 92 PHE A CA 1
ATOM 736 C C . PHE A 1 92 ? -12.171 -1.550 23.467 1.00 75.25 92 PHE A C 1
ATOM 738 O O . PHE A 1 92 ? -12.413 -1.954 24.606 1.00 75.25 92 PHE A O 1
ATOM 745 N N . ALA A 1 93 ? -12.892 -0.592 22.877 1.00 78.25 93 ALA A N 1
ATOM 746 C CA . ALA A 1 93 ? -13.988 0.109 23.544 1.00 78.25 93 ALA A CA 1
ATOM 747 C C . ALA A 1 93 ? -15.125 -0.847 23.963 1.00 78.25 93 ALA A C 1
ATOM 749 O O . ALA A 1 93 ? -15.620 -0.783 25.091 1.00 78.25 93 ALA A O 1
ATOM 750 N N . GLU A 1 94 ? -15.509 -1.789 23.096 1.00 78.88 94 GLU A N 1
ATOM 751 C CA . GLU A 1 94 ? -16.486 -2.842 23.409 1.00 78.88 94 GLU A CA 1
ATOM 752 C C . GLU A 1 94 ? -16.014 -3.742 24.564 1.00 78.88 94 GLU A C 1
ATOM 754 O O . GLU A 1 94 ? -16.816 -4.158 25.414 1.00 78.88 94 GLU A O 1
ATOM 759 N N . GLY A 1 95 ? -14.712 -4.035 24.625 1.00 81.06 95 GLY A N 1
ATOM 760 C CA . GLY A 1 95 ? -14.079 -4.786 25.706 1.00 81.06 95 GLY A CA 1
ATOM 761 C C . GLY A 1 95 ? -14.174 -4.075 27.058 1.00 81.06 95 GLY A C 1
ATOM 762 O O . GLY A 1 95 ? -14.595 -4.689 28.045 1.00 81.06 95 GLY A O 1
ATOM 763 N N . GLU A 1 96 ? -13.854 -2.780 27.105 1.00 82.88 96 GLU A N 1
ATOM 764 C CA . GLU A 1 96 ? -13.946 -1.963 28.324 1.00 82.88 96 GLU A CA 1
ATOM 765 C C . GLU A 1 96 ? -15.387 -1.856 28.830 1.00 82.88 96 GLU A C 1
ATOM 767 O O . GLU A 1 96 ? -15.663 -2.144 30.000 1.00 82.88 96 GLU A O 1
ATOM 772 N N . GLN A 1 97 ? -16.335 -1.557 27.938 1.00 79.31 97 GLN A N 1
ATOM 773 C CA . GLN A 1 97 ? -17.759 -1.497 28.279 1.00 79.31 97 GLN A CA 1
ATOM 774 C C . GLN A 1 97 ? -18.277 -2.852 28.786 1.00 79.31 97 GLN A C 1
ATOM 776 O O . GLN A 1 97 ? -18.991 -2.933 29.790 1.00 79.31 97 GLN A O 1
ATOM 781 N N . SER A 1 98 ? -17.854 -3.952 28.157 1.00 84.75 98 SER A N 1
ATOM 782 C CA . SER A 1 98 ? -18.181 -5.309 28.612 1.00 84.75 98 SER A CA 1
ATOM 783 C C . SER A 1 98 ? -17.639 -5.603 30.012 1.00 84.75 98 SER A C 1
ATOM 785 O O . SER A 1 98 ? -18.305 -6.272 30.813 1.00 84.75 98 SER A O 1
ATOM 787 N N . MET A 1 99 ? -16.433 -5.129 30.324 1.00 85.94 99 MET A N 1
ATOM 788 C CA . MET A 1 99 ? -15.829 -5.289 31.642 1.00 85.94 99 MET A CA 1
ATOM 789 C C . MET A 1 99 ? -16.582 -4.465 32.693 1.00 85.94 99 MET A C 1
ATOM 791 O O . MET A 1 99 ? -16.908 -5.007 33.752 1.00 85.94 99 MET A O 1
ATOM 795 N N . MET A 1 100 ? -16.939 -3.217 32.377 1.00 84.69 100 MET A N 1
ATOM 796 C CA . MET A 1 100 ? -17.723 -2.329 33.243 1.00 84.69 100 MET A CA 1
ATOM 797 C C . MET A 1 100 ? -19.084 -2.944 33.603 1.00 84.69 100 MET A C 1
ATOM 799 O O . MET A 1 100 ? -19.414 -3.101 34.783 1.00 84.69 100 MET A O 1
ATOM 803 N N . ILE A 1 101 ? -19.834 -3.418 32.602 1.00 86.56 101 ILE A N 1
ATOM 804 C CA . ILE A 1 101 ? -21.123 -4.102 32.802 1.00 86.56 101 ILE A CA 1
ATOM 805 C C . ILE A 1 101 ? -20.964 -5.310 33.733 1.00 86.56 101 ILE A C 1
ATOM 807 O O . ILE A 1 101 ? -21.741 -5.486 34.673 1.00 86.56 101 ILE A O 1
ATOM 811 N N . ASN A 1 102 ? -19.931 -6.131 33.524 1.00 87.69 102 ASN A N 1
ATOM 812 C CA . ASN A 1 102 ? -19.664 -7.290 34.375 1.00 87.69 102 ASN A CA 1
ATOM 813 C C . ASN A 1 102 ? -19.384 -6.904 35.834 1.00 87.69 102 ASN A C 1
ATOM 815 O O . ASN A 1 102 ? -19.814 -7.610 36.755 1.00 87.69 102 ASN A O 1
ATOM 819 N N . GLN A 1 103 ? -18.665 -5.805 36.067 1.00 87.62 103 GLN A N 1
ATOM 820 C CA . GLN A 1 103 ? -18.413 -5.309 37.418 1.00 87.62 103 GLN A CA 1
ATOM 821 C C . GLN A 1 103 ? -19.705 -4.832 38.089 1.00 87.62 103 GLN A C 1
ATOM 823 O O . GLN A 1 103 ? -19.960 -5.201 39.240 1.00 87.62 103 GLN A O 1
ATOM 828 N N . ILE A 1 104 ? -20.553 -4.103 37.361 1.00 87.00 104 ILE A N 1
ATOM 829 C CA . ILE A 1 104 ? -21.846 -3.623 37.861 1.00 87.00 104 ILE A CA 1
ATOM 830 C C . ILE A 1 104 ? -22.764 -4.806 38.184 1.00 87.00 104 ILE A C 1
ATOM 832 O O . ILE A 1 104 ? -23.253 -4.889 39.308 1.00 87.00 104 ILE A O 1
ATOM 836 N N . ILE A 1 105 ? -22.909 -5.795 37.291 1.00 87.62 105 ILE A N 1
ATOM 837 C CA . ILE A 1 105 ? -23.691 -7.019 37.555 1.00 87.62 105 ILE A CA 1
ATOM 838 C C . ILE A 1 105 ? -23.210 -7.715 38.834 1.00 87.62 105 ILE A C 1
ATOM 840 O O . ILE A 1 105 ? -24.018 -8.063 39.698 1.00 87.62 105 ILE A O 1
ATOM 844 N N . LYS A 1 106 ? -21.892 -7.910 38.996 1.00 88.00 106 LYS A N 1
ATOM 845 C CA . LYS A 1 106 ? -21.320 -8.552 40.193 1.00 88.00 106 LYS A CA 1
ATOM 846 C C . LYS A 1 106 ? -21.619 -7.773 41.475 1.00 88.00 106 LYS A C 1
ATOM 848 O O . LYS A 1 106 ? -21.815 -8.397 42.516 1.00 88.00 106 LYS A O 1
ATOM 853 N N . LYS A 1 107 ? -21.624 -6.438 41.431 1.00 89.06 107 LYS A N 1
ATOM 854 C CA . LYS A 1 107 ? -21.908 -5.587 42.597 1.00 89.06 107 LYS A CA 1
ATOM 855 C C . LYS A 1 107 ? -23.412 -5.495 42.895 1.00 89.06 107 LYS A C 1
ATOM 857 O O . LYS A 1 107 ? -23.782 -5.574 44.064 1.00 89.06 107 LYS A O 1
ATOM 862 N N . VAL A 1 108 ? -24.269 -5.455 41.873 1.00 88.06 108 VAL A N 1
ATOM 863 C CA . VAL A 1 108 ? -25.737 -5.515 42.015 1.00 88.06 108 VAL A CA 1
ATOM 864 C C . VAL A 1 108 ? -26.177 -6.855 42.608 1.00 88.06 108 VAL A C 1
ATOM 866 O O . VAL A 1 108 ? -26.981 -6.874 43.534 1.00 88.06 108 VAL A O 1
ATOM 869 N N . LYS A 1 109 ? -25.582 -7.978 42.177 1.00 86.62 109 LYS A N 1
ATOM 870 C CA . LYS A 1 109 ? -25.810 -9.306 42.787 1.00 86.62 109 LYS A CA 1
ATOM 871 C C . LYS A 1 109 ? -25.437 -9.370 44.275 1.00 86.62 109 LYS A C 1
ATOM 873 O O . LYS A 1 109 ? -25.937 -10.229 44.992 1.00 86.62 109 LYS A O 1
ATOM 878 N N . LYS A 1 110 ? -24.555 -8.478 44.740 1.00 87.69 110 LYS A N 1
ATOM 879 C CA . LYS A 1 110 ? -24.185 -8.313 46.157 1.00 87.69 110 LYS A CA 1
ATOM 880 C C . LYS A 1 110 ? -25.073 -7.292 46.889 1.00 87.69 110 LYS A C 1
ATOM 882 O O . LYS A 1 110 ? -24.727 -6.897 47.998 1.00 87.69 110 LYS A O 1
ATOM 887 N N . SER A 1 111 ? -26.175 -6.851 46.277 1.00 83.81 111 SER A N 1
ATOM 888 C CA . SER A 1 111 ? -27.128 -5.870 46.815 1.00 83.81 111 SER A CA 1
ATOM 889 C C . SER A 1 111 ? -26.511 -4.511 47.171 1.00 83.81 111 SER A C 1
ATOM 891 O O . SER A 1 111 ? -26.959 -3.853 48.109 1.00 83.81 111 SER A O 1
ATOM 893 N N . LYS A 1 112 ? -25.469 -4.080 46.445 1.00 85.62 112 LYS A N 1
ATOM 894 C CA . LYS A 1 112 ? -24.881 -2.742 46.620 1.00 85.62 112 LYS A CA 1
ATOM 895 C C . LYS A 1 112 ? -25.741 -1.673 45.943 1.00 85.62 112 LYS A C 1
ATOM 897 O O . LYS A 1 112 ? -26.294 -1.923 44.874 1.00 85.62 112 LYS A O 1
ATOM 902 N N . THR A 1 113 ? -25.820 -0.489 46.550 1.00 87.31 113 THR A N 1
ATOM 903 C CA . THR A 1 113 ? -26.552 0.655 45.986 1.00 87.31 113 THR A CA 1
ATOM 904 C C . THR A 1 113 ? -25.754 1.338 44.880 1.00 87.31 113 THR A C 1
ATOM 906 O O . THR A 1 113 ? -24.527 1.219 44.825 1.00 87.31 113 THR A O 1
ATOM 909 N N . LEU A 1 114 ? -26.448 2.080 44.016 1.00 86.31 114 LEU A N 1
ATOM 910 C CA . LEU A 1 114 ? -25.847 2.827 42.912 1.00 86.31 114 LEU A CA 1
ATOM 911 C C . LEU A 1 114 ? -24.718 3.762 43.384 1.00 86.31 114 LEU A C 1
ATOM 913 O O . LEU A 1 114 ? -23.663 3.794 42.761 1.00 86.31 114 LEU A O 1
ATOM 917 N N . GLU A 1 115 ? -24.894 4.457 44.511 1.00 86.88 115 GLU A N 1
ATOM 918 C CA . GLU A 1 115 ? -23.897 5.395 45.052 1.00 86.88 115 GLU A CA 1
ATOM 919 C C . GLU A 1 115 ? -22.625 4.673 45.505 1.00 86.88 115 GLU A C 1
ATOM 921 O O . GLU A 1 115 ? -21.512 5.145 45.284 1.00 86.88 115 GLU A O 1
ATOM 926 N N . THR A 1 116 ? -22.787 3.492 46.109 1.00 86.75 116 THR A N 1
ATOM 927 C CA . THR A 1 116 ? -21.655 2.668 46.549 1.00 86.75 116 THR A CA 1
ATOM 928 C C . THR A 1 116 ? -20.911 2.094 45.347 1.00 86.75 116 THR A C 1
ATOM 930 O O . THR A 1 116 ? -19.687 2.016 45.349 1.00 86.75 116 THR A O 1
ATOM 933 N N . ILE A 1 117 ? -21.642 1.691 44.304 1.00 88.38 117 ILE A N 1
ATOM 934 C CA . ILE A 1 117 ? -21.054 1.183 43.063 1.00 88.38 117 ILE A CA 1
ATOM 935 C C . ILE A 1 117 ? -20.271 2.289 42.351 1.00 88.38 117 ILE A C 1
ATOM 937 O O . ILE A 1 117 ? -19.137 2.032 41.967 1.00 88.38 117 ILE A O 1
ATOM 941 N N . ALA A 1 118 ? -20.831 3.496 42.246 1.00 89.19 118 ALA A N 1
ATOM 942 C CA . ALA A 1 118 ? -20.151 4.668 41.692 1.00 89.19 118 ALA A CA 1
ATOM 943 C C . ALA A 1 118 ? -18.871 5.007 42.450 1.00 89.19 118 ALA A C 1
ATOM 945 O O . ALA A 1 118 ? -17.801 5.086 41.854 1.00 89.19 118 ALA A O 1
ATOM 946 N N . SER A 1 119 ? -18.949 5.064 43.780 1.00 89.06 119 SER A N 1
ATOM 947 C CA . SER A 1 119 ? -17.768 5.305 44.606 1.00 89.06 119 SER A CA 1
ATOM 948 C C . SER A 1 119 ? -16.704 4.208 44.483 1.00 89.06 119 SER A C 1
ATOM 950 O O . SER A 1 119 ? -15.524 4.518 44.573 1.00 89.06 119 SER A O 1
ATOM 952 N N . GLU A 1 120 ? -17.086 2.936 44.320 1.00 87.56 120 GLU A N 1
ATOM 953 C CA . GLU A 1 120 ? -16.136 1.820 44.181 1.00 87.56 120 GLU A CA 1
ATOM 954 C C . GLU A 1 120 ? -15.543 1.674 42.777 1.00 87.56 120 GLU A C 1
ATOM 956 O O . GLU A 1 120 ? -14.554 0.959 42.623 1.00 87.56 120 GLU A O 1
ATOM 961 N N . LEU A 1 121 ? -16.200 2.233 41.761 1.00 87.12 121 LEU A N 1
ATOM 962 C CA . LEU A 1 121 ? -15.717 2.238 40.382 1.00 87.12 121 LEU A CA 1
ATOM 963 C C . LEU A 1 121 ? -14.974 3.532 40.038 1.00 87.12 121 LEU A C 1
ATOM 965 O O . LEU A 1 121 ? -14.368 3.579 38.980 1.00 87.12 121 LEU A O 1
ATOM 969 N N . GLU A 1 122 ? -14.969 4.518 40.944 1.00 87.69 122 GLU A N 1
ATOM 970 C CA . GLU A 1 122 ? -14.398 5.857 40.727 1.00 87.69 122 GLU A CA 1
ATOM 971 C C . GLU A 1 122 ? -15.026 6.583 39.523 1.00 87.69 122 GLU A C 1
ATOM 973 O O . GLU A 1 122 ? -14.380 7.374 38.846 1.00 87.69 122 GLU A O 1
ATOM 978 N N . GLU A 1 123 ? -16.316 6.334 39.293 1.00 87.12 123 GLU A N 1
ATOM 979 C CA . GLU A 1 123 ? -17.091 6.837 38.152 1.00 87.12 123 GLU A CA 1
ATOM 980 C C . GLU A 1 123 ? -18.278 7.681 38.635 1.00 87.12 123 GLU A C 1
ATOM 982 O O . GLU A 1 123 ? -18.747 7.538 39.774 1.00 87.12 123 GLU A O 1
ATOM 987 N N . GLU A 1 124 ? -18.818 8.545 37.773 1.00 85.38 124 GLU A N 1
ATOM 988 C CA . GLU A 1 124 ? -19.969 9.359 38.152 1.00 85.38 124 GLU A CA 1
ATOM 989 C C . GLU A 1 124 ? -21.261 8.534 38.239 1.00 85.38 124 GLU A C 1
ATOM 991 O O . GLU A 1 124 ? -21.560 7.648 37.436 1.00 85.38 124 GLU A O 1
ATOM 996 N N . VAL A 1 125 ? -22.107 8.883 39.214 1.00 84.44 125 VAL A N 1
ATOM 997 C CA . VAL A 1 125 ? -23.429 8.260 39.387 1.00 84.44 125 VAL A CA 1
ATOM 998 C C . VAL A 1 125 ? -24.279 8.400 38.120 1.00 84.44 125 VAL A C 1
ATOM 1000 O O . VAL A 1 125 ? -25.053 7.496 37.805 1.00 84.44 125 VAL A O 1
ATOM 1003 N N . ALA A 1 126 ? -24.139 9.516 37.397 1.00 86.25 126 ALA A N 1
ATOM 1004 C CA . ALA A 1 126 ? -24.853 9.776 36.152 1.00 86.25 126 ALA A CA 1
ATOM 1005 C C . ALA A 1 126 ? -24.476 8.781 35.040 1.00 86.25 126 ALA A C 1
ATOM 1007 O O . ALA A 1 126 ? -25.370 8.319 34.330 1.00 86.25 126 ALA A O 1
ATOM 1008 N N . ASP A 1 127 ? -23.201 8.396 34.958 1.00 85.50 127 ASP A N 1
ATOM 1009 C CA . ASP A 1 127 ? -22.670 7.502 33.924 1.00 85.50 127 ASP A CA 1
ATOM 1010 C C . ASP A 1 127 ? -23.019 6.034 34.197 1.00 85.50 127 ASP A C 1
ATOM 1012 O O . ASP A 1 127 ? -23.338 5.267 33.286 1.00 85.50 127 ASP A O 1
ATOM 1016 N N . ILE A 1 128 ? -23.061 5.636 35.471 1.00 86.12 128 ILE A N 1
ATOM 1017 C CA . ILE A 1 128 ? -23.425 4.266 35.864 1.00 86.12 128 ILE A CA 1
ATOM 1018 C C . ILE A 1 128 ? -24.933 4.031 35.831 1.00 86.12 128 ILE A C 1
ATOM 1020 O O . ILE A 1 128 ? -25.374 2.916 35.536 1.00 86.12 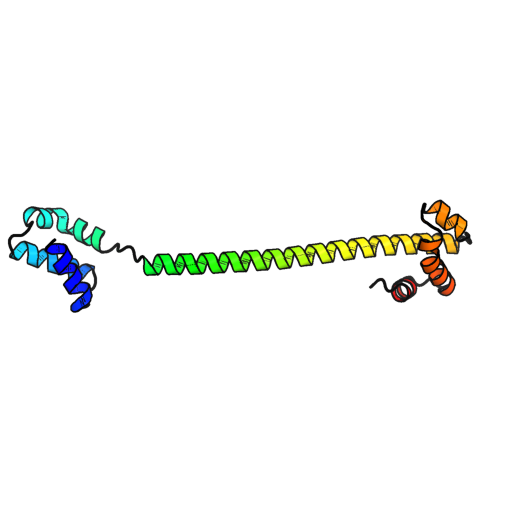128 ILE A O 1
ATOM 1024 N N . LYS A 1 129 ? -25.739 5.050 36.154 1.00 87.94 129 LYS A N 1
ATOM 1025 C CA . LYS A 1 129 ? -27.204 4.958 36.236 1.00 87.94 129 LYS A CA 1
ATOM 1026 C C . LYS A 1 129 ? -27.848 4.190 35.066 1.00 87.94 129 LYS A C 1
ATOM 1028 O O . LYS A 1 129 ? -28.582 3.244 35.355 1.00 87.94 129 LYS A O 1
ATOM 1033 N N . PRO A 1 130 ? -27.576 4.507 33.781 1.00 88.12 130 PRO A N 1
ATOM 1034 C CA . PRO A 1 130 ? -28.182 3.783 32.663 1.00 88.12 130 PRO A CA 1
ATOM 1035 C C . PRO A 1 130 ? -27.835 2.289 32.662 1.00 88.12 130 PRO A C 1
ATOM 1037 O O . PRO A 1 130 ? -28.707 1.456 32.420 1.00 88.12 130 PRO A O 1
ATOM 1040 N N . ILE A 1 131 ? -26.592 1.924 32.987 1.00 87.25 131 ILE A N 1
ATOM 1041 C CA . ILE A 1 131 ? -26.167 0.520 33.047 1.00 87.25 131 ILE A CA 1
ATOM 1042 C C . ILE A 1 131 ? -26.836 -0.187 34.230 1.00 87.25 131 ILE A C 1
ATOM 1044 O O . ILE A 1 131 ? -27.351 -1.295 34.090 1.00 87.25 131 ILE A O 1
ATOM 1048 N N . TYR A 1 132 ? -26.866 0.459 35.394 1.00 86.81 132 TYR A N 1
ATOM 1049 C CA . TYR A 1 132 ? -27.467 -0.077 36.612 1.00 86.81 132 TYR A CA 1
ATOM 1050 C C . TYR A 1 132 ? -28.964 -0.368 36.450 1.00 86.81 132 TYR A C 1
ATOM 1052 O O . TYR A 1 132 ? -29.414 -1.459 36.808 1.00 86.81 132 TYR A O 1
ATOM 1060 N N . ASP A 1 133 ? -29.720 0.555 35.851 1.00 88.88 133 ASP A N 1
ATOM 1061 C CA . ASP A 1 133 ? -31.158 0.390 35.609 1.00 88.88 133 ASP A CA 1
ATOM 1062 C C . ASP A 1 133 ? -31.433 -0.813 34.685 1.00 88.88 133 ASP A C 1
ATOM 1064 O O . ASP A 1 133 ? -32.321 -1.631 34.951 1.00 88.88 133 ASP A O 1
ATOM 1068 N N . VAL A 1 134 ? -30.619 -0.987 33.635 1.00 87.88 134 VAL A N 1
ATOM 1069 C CA . VAL A 1 134 ? -30.713 -2.134 32.716 1.00 87.88 134 VAL A CA 1
ATOM 1070 C C . VAL A 1 134 ? -30.346 -3.448 33.415 1.00 87.88 134 VAL A C 1
ATOM 1072 O O . VAL A 1 134 ? -31.022 -4.460 33.214 1.00 87.88 134 VAL A O 1
ATOM 1075 N N . VAL A 1 135 ? -29.312 -3.443 34.261 1.00 87.62 135 VAL A N 1
ATOM 1076 C CA . VAL A 1 135 ? -28.869 -4.614 35.035 1.00 87.62 135 VAL A CA 1
ATOM 1077 C C . VAL A 1 135 ? -29.937 -5.063 36.035 1.00 87.62 135 VAL A C 1
ATOM 1079 O O . VAL A 1 135 ? -30.183 -6.264 36.154 1.00 87.62 135 VAL A O 1
ATOM 1082 N N . ILE A 1 136 ? -30.602 -4.133 36.728 1.00 87.06 136 ILE A N 1
ATOM 1083 C CA . ILE A 1 136 ? -31.720 -4.455 37.629 1.00 87.06 136 ILE A CA 1
ATOM 1084 C C . ILE A 1 136 ? -32.903 -5.024 36.850 1.00 87.06 136 ILE A C 1
ATOM 1086 O O . ILE A 1 136 ? -33.478 -6.028 37.266 1.00 87.06 136 ILE A O 1
ATOM 1090 N N . ALA A 1 137 ? -33.241 -4.430 35.703 1.00 86.81 137 ALA A N 1
ATOM 1091 C CA . ALA A 1 137 ? -34.329 -4.913 34.856 1.00 86.81 137 ALA A CA 1
ATOM 1092 C C . ALA A 1 137 ? -34.072 -6.316 34.270 1.00 86.81 137 ALA A C 1
ATOM 1094 O O . ALA A 1 137 ? -35.008 -6.960 33.801 1.00 86.81 137 ALA A O 1
ATOM 1095 N N . ALA A 1 138 ? -32.819 -6.780 34.271 1.00 85.62 138 ALA A N 1
ATOM 1096 C CA . ALA A 1 138 ? -32.421 -8.114 33.832 1.00 85.62 138 ALA A CA 1
ATOM 1097 C C . ALA A 1 138 ? -32.386 -9.158 34.969 1.00 85.62 138 ALA A C 1
ATOM 1099 O O . ALA A 1 138 ? -32.059 -10.319 34.714 1.00 85.62 138 ALA A O 1
ATOM 1100 N N . ALA A 1 139 ? -32.698 -8.783 36.214 1.00 81.81 139 ALA A N 1
ATOM 1101 C CA . ALA A 1 139 ? -32.804 -9.732 37.321 1.00 81.81 139 ALA A CA 1
ATOM 1102 C C . ALA A 1 139 ? -34.012 -10.682 37.133 1.00 81.81 139 ALA A C 1
ATOM 1104 O O . ALA A 1 139 ? -35.051 -10.249 36.631 1.00 81.81 139 ALA A O 1
ATOM 1105 N N . PRO A 1 140 ? -33.924 -11.961 37.558 1.00 81.56 140 PRO A N 1
ATOM 1106 C CA . PRO A 1 140 ? -32.824 -12.583 38.305 1.00 81.56 140 PRO A CA 1
ATOM 1107 C C . PRO A 1 140 ? -31.740 -13.249 37.438 1.00 81.56 140 PRO A C 1
ATOM 1109 O O . PRO A 1 140 ? -30.713 -13.651 37.984 1.00 81.56 140 PRO A O 1
ATOM 1112 N N . ASP A 1 141 ? -31.932 -13.371 36.123 1.00 80.75 141 ASP A N 1
ATOM 1113 C CA . ASP A 1 141 ? -31.019 -14.135 35.256 1.00 80.75 141 ASP A CA 1
ATOM 1114 C C . ASP A 1 141 ? -29.744 -13.354 34.879 1.00 80.75 141 ASP A C 1
ATOM 1116 O O . ASP A 1 141 ? -28.696 -13.953 34.634 1.00 80.75 141 ASP A O 1
ATOM 1120 N N . TYR A 1 142 ? -29.791 -12.015 34.895 1.00 82.88 142 TYR A N 1
ATOM 1121 C CA . TYR A 1 142 ? -28.678 -11.105 34.574 1.00 82.88 142 TYR A CA 1
ATOM 1122 C C . TYR A 1 142 ? -27.971 -11.446 33.252 1.00 82.88 142 TYR A C 1
ATOM 1124 O O . TYR A 1 142 ? -26.740 -11.515 33.188 1.00 82.88 142 TYR A O 1
ATOM 1132 N N . ASN A 1 143 ? -28.749 -11.684 32.196 1.00 83.75 143 ASN A N 1
ATOM 1133 C CA . ASN A 1 143 ? -28.216 -12.046 30.888 1.00 83.75 143 ASN A CA 1
ATOM 1134 C C . ASN A 1 143 ? -27.432 -10.871 30.266 1.00 83.75 143 ASN A C 1
ATOM 1136 O O . ASN A 1 143 ? -28.004 -9.825 29.950 1.00 83.75 143 ASN A O 1
ATOM 1140 N N . ILE A 1 144 ? -26.124 -11.068 30.081 1.00 80.31 144 ILE A N 1
ATOM 1141 C CA . ILE A 1 144 ? -25.193 -10.055 29.567 1.00 80.31 144 ILE A CA 1
ATOM 1142 C C . ILE A 1 144 ? -25.551 -9.637 28.139 1.00 80.31 144 ILE A C 1
ATOM 1144 O O . ILE A 1 144 ? -25.481 -8.450 27.836 1.00 80.31 144 ILE A O 1
ATOM 1148 N N . ASP A 1 145 ? -25.986 -10.562 27.285 1.00 81.38 145 ASP A N 1
ATOM 1149 C CA . ASP A 1 145 ? -26.318 -10.261 25.890 1.00 81.38 145 ASP A CA 1
ATOM 1150 C C . ASP A 1 145 ? -27.545 -9.350 25.806 1.00 81.38 145 ASP A C 1
ATOM 1152 O O . ASP A 1 145 ? -27.576 -8.406 25.020 1.00 81.38 145 ASP A O 1
ATOM 1156 N N . ILE A 1 146 ? -28.545 -9.564 26.667 1.00 82.56 146 ILE A N 1
ATOM 1157 C CA . ILE A 1 146 ? -29.730 -8.694 26.746 1.00 82.56 146 ILE A CA 1
ATOM 1158 C C . ILE A 1 146 ? -29.342 -7.299 27.252 1.00 82.56 146 ILE A C 1
ATOM 1160 O O . ILE A 1 146 ? -29.856 -6.298 26.751 1.00 82.56 146 ILE A O 1
ATOM 1164 N N . ILE A 1 147 ? -28.437 -7.228 28.232 1.00 84.81 147 ILE A N 1
ATOM 1165 C CA . ILE A 1 147 ? -27.950 -5.962 28.795 1.00 84.81 147 ILE A CA 1
ATOM 1166 C C . ILE A 1 147 ? -27.157 -5.179 27.740 1.00 84.81 147 ILE A C 1
ATOM 1168 O O . ILE A 1 147 ? -27.438 -4.001 27.533 1.00 84.81 147 ILE A O 1
ATOM 1172 N N . LYS A 1 148 ? -26.239 -5.835 27.017 1.00 81.50 148 LYS A N 1
ATOM 1173 C CA . LYS A 1 148 ? -25.470 -5.234 25.914 1.00 81.50 148 LYS A CA 1
ATOM 1174 C C . LYS A 1 148 ? -26.370 -4.723 24.790 1.00 81.50 148 LYS A C 1
ATOM 1176 O O . LYS A 1 148 ? -26.244 -3.567 24.397 1.00 81.50 148 LYS A O 1
ATOM 1181 N N . ASN A 1 149 ? -27.341 -5.533 24.360 1.00 82.69 149 ASN A N 1
ATOM 1182 C CA . ASN A 1 149 ? -28.309 -5.143 23.331 1.00 82.69 149 ASN A CA 1
ATOM 1183 C C . ASN A 1 149 ? -29.158 -3.933 23.756 1.00 82.69 149 ASN A C 1
ATOM 1185 O O . ASN A 1 149 ? -29.390 -3.029 22.957 1.00 82.69 149 ASN A O 1
ATOM 1189 N N . LYS A 1 150 ? -29.610 -3.875 25.019 1.00 82.31 150 LYS A N 1
ATOM 1190 C CA . LYS A 1 150 ? -30.364 -2.720 25.543 1.00 82.31 150 LYS A CA 1
ATOM 1191 C C . LYS A 1 150 ? -29.521 -1.450 25.663 1.00 82.31 150 LYS A C 1
ATOM 1193 O O . LYS A 1 150 ? -30.076 -0.361 25.567 1.00 82.31 150 LYS A O 1
ATOM 1198 N N . LEU A 1 151 ? -28.215 -1.594 25.875 1.00 80.25 151 LEU A N 1
ATOM 1199 C CA . LEU A 1 151 ? -27.253 -0.490 25.910 1.00 80.25 151 LEU A CA 1
ATOM 1200 C C . LEU A 1 151 ? -26.718 -0.120 24.515 1.00 80.25 151 LEU A C 1
ATOM 1202 O O . LEU A 1 151 ? -25.896 0.783 24.416 1.00 80.25 151 LEU A O 1
ATOM 1206 N N . ALA A 1 152 ? -27.196 -0.783 23.452 1.00 73.62 152 ALA A N 1
ATOM 1207 C CA . ALA A 1 152 ? -26.757 -0.594 22.068 1.00 73.62 152 ALA A CA 1
ATOM 1208 C C . ALA A 1 152 ? -25.237 -0.764 21.860 1.00 73.62 152 ALA A C 1
ATOM 1210 O O . ALA A 1 152 ? -24.659 -0.152 20.964 1.00 73.62 152 ALA A O 1
ATOM 1211 N N . ILE A 1 153 ? -24.596 -1.604 22.678 1.00 62.47 153 ILE A N 1
ATOM 1212 C CA . ILE A 1 153 ? -23.199 -2.007 22.490 1.00 62.47 153 ILE A CA 1
ATOM 1213 C C . ILE A 1 153 ? -23.232 -3.214 21.548 1.00 62.47 153 ILE A C 1
ATOM 1215 O O . ILE A 1 153 ? -23.446 -4.341 22.002 1.00 62.47 153 ILE A O 1
ATOM 1219 N N . ASN A 1 154 ? -23.129 -2.940 20.247 1.00 49.72 154 ASN A N 1
ATOM 1220 C CA . ASN A 1 154 ? -22.994 -3.944 19.188 1.00 49.72 154 ASN A CA 1
ATOM 1221 C C . ASN A 1 154 ? -21.531 -4.169 18.856 1.00 49.72 154 ASN A C 1
ATOM 1223 O O . ASN A 1 154 ? -20.851 -3.134 18.692 1.00 49.72 154 ASN A O 1
#

Sequence (154 aa):
MTFVNKVRFKMGVEGDNVRIAVTEAMNECIDEDILVDFFEQHREEVVEVSIYDYDEEEVRRVLAEEYAQEVAQGMAQEIVEKAAKEASEKAFAEGEQSMMINQIIKKVKKSKTLETIASELEEEVADIKPIYDVVIAAAPDYNIDIIKNKLAIN

pLDDT: mean 83.76, std 6.11, range [49.72, 91.44]

Foldseek 3Di:
DQLVVQLCCCCPPVVDQSLVSNLVSLVVCCVVVHCVVVCVVCVVVSSVVRNPDDPPVVVVVVVVVVVVVVVVVVVVVVVVVVVVVVVVVLVVVLVVVLVLLVLLLVVVVVVDDLVVSCVVVVHDSVVCVLSNVLQVVPPPVSDSVSSCVSVVSD

Radius of gyration: 40.91 Å; chains: 1; bounding box: 74×28×98 Å

Secondary structure (DSSP, 8-state):
-HHHHHHHHIIIII---HHHHHHHHHHHHHHTTSSHHHHHHSHHHHHHHHH----HHHHHHHHHHHHHHHHHHHHHHHHHHHHHHHHHHHHHHHHHHHHHHHHHHHHHTTT--HHHHHHHHT--HHHHHHHHHHHHHTTTT--HHHHHHHTT--

=== Feature glossary ===
A reading guide for the features in this record.

Start from the sequence.

  · This is the polypeptide sequence — one letter per residue, N-terminus first. Length ranges from a few dozen residues for small domains to over a thousand for large multi-domain proteins.

Fold it, and you get atomic coordinates and the backbone conformation that goes with them.

  · Structure coordinates are given as an mmCIF _atom_site loop: one row per atom with element, residue name, chain id, sequence number, and x/y/z position in Å. Only the four main-chain atoms per residue are included here; side chains are omitted to keep the record compact.

  · Backbone dihedral angles. Every residue except chain termini has a φ (preceding-C → N → Cα → C) and a ψ (N → Cα → C → next-N). They are reported in degrees following the IUPAC sign convention. Secondary structure is essentially a statement about which (φ, ψ) basin each residue occupies.

  · The SS8 string is DSSP's per-residue secondary-structure call. α-helix (H) means an i→i+4 H-bond ladder; β-strand (E) means the residue participates in a β-sheet; 3₁₀ (G) and π (I) are tighter and wider helices; T/S are turns/bends; '-' is loop.

  · SS3 is a coarse helix/strand/coil call (letters a/b/c) made by the P-SEA algorithm from inter-Cα distances and dihedrals. It is less detailed than DSSP but needs only Cα positions.

Summarize the fold with a handful of shape descriptors and a per-residue structural alphabet.

  · Radius of gyration (Rg) is the root-mean-square distance of Cα atoms from their centroid — a single number for overall size and compactness. A globular domain of N residues has Rg ≈ 2.2·N^0.38 Å; an extended or disordered chain has a much larger Rg. The Cα contact count is the number of residue pairs whose Cα atoms are within 8 Å and are more than four positions apart in sequence — a standard proxy for tertiary packing density. The bounding box is the smallest axis-aligned box enclosing all Cα atoms.

  · The Foldseek 3Di string encodes local tertiary geometry as a 20-letter alphabet — one character per residue — derived from the relative positions of nearby Cα atoms. Unlike the amino-acid sequence, 3Di is a direct function of the 3D structure, so two proteins with the same fold have similar 3Di strings even at low sequence identity.

  · Solvent-accessible surface area (SASA) is the area in Å² traced out by the centre of a 1.4 Å probe sphere (a water molecule) rolled over the protein's van der Waals surface (Shrake–Rupley / Lee–Richards construction). Buried residues have near-zero SASA; fully exposed residues can exceed 200 Å². The total SASA scales roughly with the number of surface residues.

Ask how reliable the 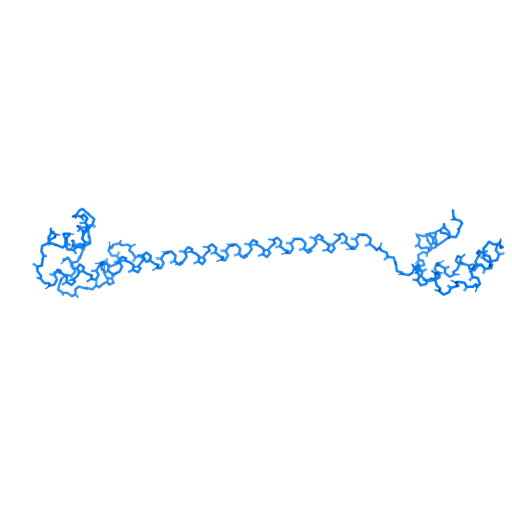model is.

  · pLDDT (predicted Local Distance Difference Test) is AlphaFold's per-residue confidence score, ranging from 0 to 100. Values above 90 indicate high confidence (typically well-packed cores); 70–90 is confident; 50–70 low confidence; below 50 usually means the region is disordered or the prediction is unreliable there. AlphaFold stores pLDDT in the mmCIF B-factor column.

  · B-factor (Debye–Waller factor) reflects atomic displacement in the crystal lattice. It is an experimental observable (units Å²), not a prediction; low values mean the atom is pinned down, high values mean it moves or is heterogeneous across the crystal.

  · Pred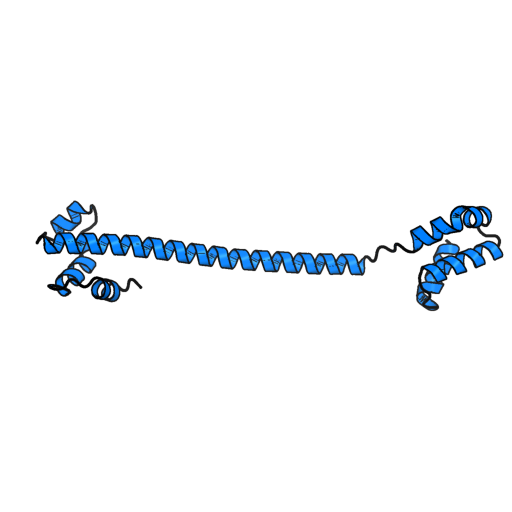icted Aligned Error (PAE) is an AlphaFold confidence matrix: entry (i, j) is the expected error in the position of residue j, in ångströms, when the prediction is superimposed on the true structure at residue i. Low PAE within a block of residues means that block is internally rigid and well-predicted; high PAE between two blocks means their relative placement is uncertain even if each block individually is confident.

Place it in context: what it resembles, what it is annotated as, and how it looks.

  · Nearest PDB neighbors are the top structural matches found by Foldseek when searching this structure against the entire Protein Data Bank. Each hit reports a TM-score (0 to 1; >0.5 almost always implies the same fold) and an E-value. These are *structural* homologs — they may share no detectable sequence similarity.

  · Functional annotations link the protein to curated databases. InterPro entries identify conserved domains and families by matching the sequence against member-database signatures (Pfam, PROSITE, CDD, …). Gene Ontology (GO) terms describe molecular function, biological process, and cellular component in a controlled vocabulary. CATH places the structure in a hierarchical fold classification (Class/Architecture/Topology/Homologous-superfamily). The organism is the source species.

  · Three diagnostic plots accompany the record. The Cα contact map visualizes the tertiary structure as a 2D adjacency matrix (8 Å cutoff, sequence-local contacts suppressed). The Ramachandran plot shows the distribution of backbone (φ, ψ) torsions, with points in the α and β basins reflecting secondary structure content. The PAE plot shows AlphaFold's inter-residue confidence as a color matrix.

  · Six rendered views show the 3D structure from the faces of a cube — i.e. along ±x, ±y, ±z. Rendering representation is drawn randomly per protein from cartoon (secondary-structure ribbons), sticks (backbone bonds), or molecular surface; coloring is either N→C rainbow (blue at the N-terminus through red at the C-terminus) or one color per chain.